Protein AF-A0AAP8N6V4-F1 (afdb_monomer)

Secondary structure (DSSP, 8-state):
-HHHHHTTHHHHHHH---HHHHHHHHHHHHHHHTHHHHHHHHHHHHT---TTS---------------SS-HHHHHHHHHHT--

Mean predicted aligned error: 9.18 Å

Sequence (84 aa):
LEQRLNDRLVERLQQERDPARRDLIYGFPQQFGALKDCLQSFLEGVFKPNAFEERALLRGVYFTSGTQEGSPIDRLIGSKAQSM

Structure (mmCIF, N/CA/C/O backbone):
data_AF-A0AAP8N6V4-F1
#
_entry.id   AF-A0AAP8N6V4-F1
#
loop_
_atom_site.group_PDB
_atom_site.id
_atom_site.type_symbol
_atom_site.label_atom_id
_atom_site.label_alt_id
_atom_site.label_comp_id
_atom_site.label_asym_id
_atom_site.label_entity_id
_atom_site.label_seq_id
_atom_site.pdbx_PDB_ins_code
_atom_site.Cartn_x
_atom_site.Cartn_y
_atom_site.Cartn_z
_atom_site.occupancy
_atom_site.B_iso_or_equiv
_atom_site.auth_seq_id
_atom_site.auth_comp_id
_atom_site.auth_asym_id
_atom_site.auth_atom_id
_atom_site.pdbx_PDB_model_num
ATOM 1 N N . LEU A 1 1 ? -5.860 -4.488 -2.193 1.00 87.50 1 LEU A N 1
ATOM 2 C CA . LEU A 1 1 ? -5.075 -3.556 -3.042 1.00 87.50 1 LEU A CA 1
ATOM 3 C C . LEU A 1 1 ? -3.938 -4.281 -3.742 1.00 87.50 1 LEU A C 1
ATOM 5 O O . LEU A 1 1 ? -3.829 -4.116 -4.944 1.00 87.50 1 LEU A O 1
ATOM 9 N N . GLU A 1 2 ? -3.189 -5.131 -3.037 1.00 92.81 2 GLU A N 1
ATOM 10 C CA . GLU A 1 2 ? -2.164 -6.012 -3.620 1.00 92.81 2 GLU A CA 1
ATOM 11 C C . GLU A 1 2 ? -2.639 -6.775 -4.869 1.00 92.81 2 GLU A C 1
ATOM 13 O O . GLU A 1 2 ? -2.012 -6.656 -5.913 1.00 92.81 2 GLU A O 1
ATOM 18 N N . GLN A 1 3 ? -3.804 -7.439 -4.823 1.00 94.69 3 GLN A N 1
ATOM 19 C CA . GLN A 1 3 ? -4.363 -8.117 -6.004 1.00 94.69 3 GLN A CA 1
ATOM 20 C C . GLN A 1 3 ? -4.484 -7.183 -7.220 1.00 94.69 3 GLN A C 1
ATOM 22 O O . GLN A 1 3 ? -4.035 -7.519 -8.304 1.00 94.69 3 GLN A O 1
ATOM 27 N N . ARG A 1 4 ? -4.985 -5.955 -7.021 1.00 95.31 4 ARG A N 1
ATOM 28 C CA . ARG A 1 4 ? -5.100 -4.952 -8.094 1.00 95.31 4 ARG A CA 1
ATOM 29 C C . ARG A 1 4 ? -3.739 -4.487 -8.625 1.00 95.31 4 ARG A C 1
ATOM 31 O O . ARG A 1 4 ? -3.677 -3.987 -9.745 1.00 95.31 4 ARG A O 1
ATOM 38 N N . LEU A 1 5 ? -2.676 -4.567 -7.819 1.00 96.12 5 LEU A N 1
ATOM 39 C CA . LEU A 1 5 ? -1.306 -4.313 -8.273 1.00 96.12 5 LEU A CA 1
ATOM 40 C C . LEU A 1 5 ? -0.804 -5.489 -9.120 1.00 96.12 5 LEU A C 1
ATOM 42 O O . LEU A 1 5 ? -0.278 -5.253 -10.205 1.00 96.12 5 LEU A O 1
ATOM 46 N N . ASN A 1 6 ? -1.043 -6.727 -8.674 1.00 96.88 6 ASN A N 1
ATOM 47 C CA . ASN A 1 6 ? -0.704 -7.945 -9.415 1.00 96.88 6 ASN A CA 1
ATOM 48 C C . ASN A 1 6 ? -1.422 -8.021 -10.769 1.00 96.88 6 ASN A C 1
ATOM 50 O O . ASN A 1 6 ? -0.779 -8.275 -11.783 1.00 96.88 6 ASN A O 1
ATOM 54 N N . ASP A 1 7 ? -2.718 -7.705 -10.821 1.00 97.69 7 ASP A N 1
ATOM 55 C CA . ASP A 1 7 ? -3.511 -7.736 -12.060 1.00 97.69 7 ASP A CA 1
ATOM 56 C C . ASP A 1 7 ? -2.959 -6.780 -13.137 1.00 97.69 7 ASP A C 1
ATOM 58 O O . ASP A 1 7 ? -3.117 -7.011 -14.334 1.00 97.69 7 ASP A O 1
ATOM 62 N N . ARG A 1 8 ? -2.282 -5.699 -12.723 1.00 96.94 8 ARG A N 1
ATOM 63 C CA . ARG A 1 8 ? -1.671 -4.701 -13.619 1.00 96.94 8 ARG A CA 1
ATOM 64 C C . ARG A 1 8 ? -0.194 -4.963 -13.899 1.00 96.94 8 ARG A C 1
ATOM 66 O O . ARG A 1 8 ? 0.402 -4.244 -14.701 1.00 96.94 8 ARG A O 1
ATOM 73 N N . LEU A 1 9 ? 0.413 -5.945 -13.235 1.00 97.38 9 LEU A N 1
ATOM 74 C CA . LEU A 1 9 ? 1.855 -6.160 -13.271 1.00 97.38 9 LEU A CA 1
ATOM 75 C C . LEU A 1 9 ? 2.346 -6.452 -14.692 1.00 97.38 9 LEU A C 1
ATOM 77 O O . LEU A 1 9 ? 3.301 -5.831 -15.151 1.00 97.38 9 LEU A O 1
ATOM 81 N N . VAL A 1 10 ? 1.657 -7.347 -15.405 1.00 97.31 10 VAL A N 1
ATOM 82 C CA . VAL A 1 10 ? 2.027 -7.747 -16.773 1.00 97.31 10 VAL A CA 1
ATOM 83 C C . VAL A 1 10 ? 2.023 -6.547 -17.719 1.00 97.31 10 VAL A C 1
ATOM 85 O O . VAL A 1 10 ? 3.002 -6.322 -18.428 1.00 97.31 10 VAL A O 1
ATOM 88 N N . GLU A 1 11 ? 0.959 -5.742 -17.689 1.00 98.06 11 GLU A N 1
ATOM 89 C CA . GLU A 1 11 ? 0.836 -4.532 -18.510 1.00 98.06 11 GLU A CA 1
ATOM 90 C C . GLU A 1 11 ? 1.976 -3.541 -18.214 1.00 98.06 11 GLU A C 1
ATOM 92 O O . GLU A 1 11 ? 2.633 -3.042 -19.128 1.00 98.06 11 GLU A O 1
ATOM 97 N N . ARG A 1 12 ? 2.263 -3.297 -16.928 1.00 97.50 12 ARG A N 1
ATOM 98 C CA . ARG A 1 12 ? 3.331 -2.382 -16.500 1.00 97.50 12 ARG A CA 1
ATOM 99 C C . ARG A 1 12 ? 4.714 -2.858 -16.922 1.00 97.50 12 ARG A C 1
ATOM 101 O O . ARG A 1 12 ? 5.516 -2.047 -17.376 1.00 97.50 12 ARG A O 1
ATOM 108 N N . LEU A 1 13 ? 4.981 -4.157 -16.812 1.00 98.06 13 LEU A N 1
ATOM 109 C CA . LEU A 1 13 ? 6.232 -4.738 -17.280 1.00 98.06 13 LEU A CA 1
ATOM 110 C C . LEU A 1 13 ? 6.352 -4.642 -18.799 1.00 98.06 13 LEU A C 1
ATOM 112 O O . LEU A 1 13 ? 7.434 -4.355 -19.281 1.00 98.06 13 LEU A O 1
ATOM 116 N N . GLN A 1 14 ? 5.291 -4.840 -19.581 1.00 97.88 14 GLN A N 1
ATOM 117 C CA . GLN A 1 14 ? 5.374 -4.692 -21.042 1.00 97.88 14 GLN A CA 1
ATOM 118 C C . GLN A 1 14 ? 5.688 -3.253 -21.485 1.00 97.88 14 GLN A C 1
ATOM 120 O O . GLN A 1 14 ? 6.375 -3.061 -22.486 1.00 97.88 14 GLN A O 1
ATOM 125 N N . GLN A 1 15 ? 5.205 -2.252 -20.746 1.00 97.94 15 GLN A N 1
ATOM 126 C CA . GLN A 1 15 ? 5.412 -0.835 -21.059 1.00 97.94 15 GLN A CA 1
ATOM 127 C C . GLN A 1 15 ? 6.802 -0.314 -20.651 1.00 97.94 15 GLN A C 1
ATOM 129 O O . GLN A 1 15 ? 7.296 0.635 -21.262 1.00 97.94 15 GLN A O 1
ATOM 134 N N . GLU A 1 16 ? 7.442 -0.913 -19.642 1.00 98.19 16 GLU A N 1
ATOM 135 C CA . GLU A 1 16 ? 8.756 -0.486 -19.149 1.00 98.19 16 GLU A CA 1
ATOM 136 C C . GLU A 1 16 ? 9.904 -1.153 -19.923 1.00 98.19 16 GLU A C 1
ATOM 138 O O . GLU A 1 16 ? 9.998 -2.382 -20.031 1.00 98.19 16 GLU A O 1
ATOM 143 N N . ARG A 1 17 ? 10.801 -0.318 -20.455 1.00 97.62 17 ARG A N 1
ATOM 144 C CA . ARG A 1 17 ? 11.934 -0.743 -21.290 1.00 97.62 17 ARG A CA 1
ATOM 145 C C . ARG A 1 17 ? 13.212 -0.905 -20.486 1.00 97.62 17 ARG A C 1
ATOM 147 O O . ARG A 1 17 ? 14.032 -1.743 -20.845 1.00 97.62 17 ARG A O 1
ATOM 154 N N . ASP A 1 18 ? 13.385 -0.107 -19.437 1.00 98.31 18 ASP A N 1
ATOM 155 C CA . ASP A 1 18 ? 14.581 -0.134 -18.603 1.00 98.31 18 ASP A CA 1
ATOM 156 C C . ASP A 1 18 ? 14.574 -1.386 -17.705 1.00 98.31 18 ASP A C 1
ATOM 158 O O . ASP A 1 18 ? 13.696 -1.504 -16.843 1.00 98.31 18 ASP A O 1
ATOM 162 N N . PRO A 1 19 ? 15.540 -2.315 -17.858 1.00 97.06 19 PRO A N 1
ATOM 1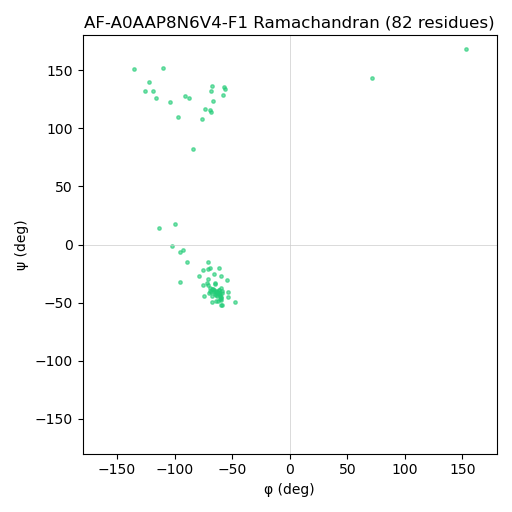63 C CA . PRO A 1 19 ? 15.624 -3.523 -17.040 1.00 97.06 19 PRO A CA 1
ATOM 164 C C . PRO A 1 19 ? 15.621 -3.252 -15.533 1.00 97.06 19 PRO A C 1
ATOM 166 O O . PRO A 1 19 ? 14.900 -3.924 -14.800 1.00 97.06 19 PRO A O 1
ATOM 169 N N . ALA A 1 20 ? 16.331 -2.220 -15.071 1.00 97.38 20 ALA A N 1
ATOM 170 C CA . ALA A 1 20 ? 16.403 -1.909 -13.647 1.00 97.38 20 ALA A CA 1
ATOM 171 C C . ALA A 1 20 ? 15.041 -1.453 -13.099 1.00 97.38 20 ALA A C 1
ATOM 173 O O . ALA A 1 20 ? 14.639 -1.822 -11.995 1.00 97.38 20 ALA A O 1
ATOM 1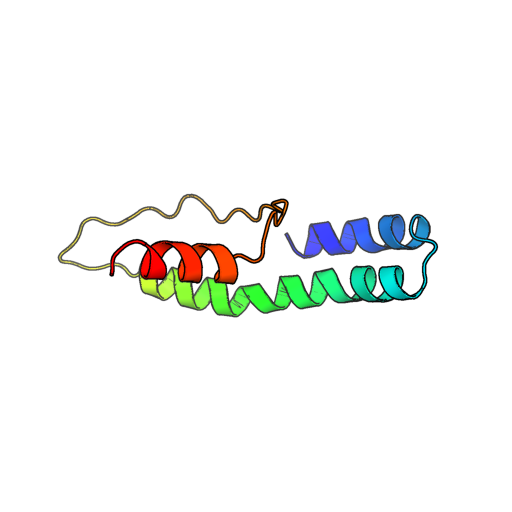74 N N . ARG A 1 21 ? 14.280 -0.680 -13.884 1.00 97.44 21 ARG A N 1
ATOM 175 C CA . ARG A 1 21 ? 12.924 -0.256 -13.498 1.00 97.44 21 ARG A CA 1
ATOM 176 C C . ARG A 1 21 ? 11.930 -1.412 -13.550 1.00 97.44 21 ARG A C 1
ATOM 178 O O . ARG A 1 21 ? 11.025 -1.459 -12.718 1.00 97.44 21 ARG A O 1
ATOM 185 N N . ARG A 1 22 ? 12.098 -2.360 -14.477 1.00 98.00 22 ARG A N 1
ATOM 186 C CA . ARG A 1 22 ? 11.280 -3.583 -14.533 1.00 98.00 22 ARG A CA 1
ATOM 187 C C . ARG A 1 22 ? 11.438 -4.421 -13.271 1.00 98.00 22 ARG A C 1
ATOM 189 O O . ARG A 1 22 ? 10.427 -4.874 -12.741 1.00 98.00 22 ARG A O 1
ATOM 196 N N . ASP A 1 23 ? 12.661 -4.566 -12.768 1.00 97.56 23 ASP A N 1
ATOM 197 C CA . ASP A 1 23 ? 12.927 -5.302 -11.528 1.00 97.56 23 ASP A CA 1
ATOM 198 C C . ASP A 1 23 ? 12.204 -4.659 -10.333 1.00 97.56 23 ASP A C 1
ATOM 200 O O . ASP A 1 23 ? 11.548 -5.347 -9.546 1.00 97.56 23 ASP A O 1
ATOM 204 N N . LEU A 1 24 ? 12.231 -3.323 -10.243 1.00 97.12 24 LEU A N 1
ATOM 205 C CA . LEU A 1 24 ? 11.488 -2.578 -9.219 1.00 97.12 24 LEU A CA 1
ATOM 206 C C . LEU A 1 24 ? 9.969 -2.769 -9.349 1.00 97.12 24 LEU A C 1
ATOM 208 O O . LEU A 1 24 ? 9.288 -2.997 -8.350 1.00 97.12 24 LEU A O 1
ATOM 212 N N . ILE A 1 25 ? 9.430 -2.702 -10.571 1.00 97.19 25 ILE A N 1
ATOM 213 C CA . ILE A 1 25 ? 8.000 -2.927 -10.841 1.00 97.19 25 ILE A CA 1
ATOM 214 C C . ILE A 1 25 ? 7.587 -4.347 -10.440 1.00 97.19 25 ILE A C 1
ATOM 216 O O . ILE A 1 25 ? 6.525 -4.524 -9.845 1.00 97.19 25 ILE A O 1
ATOM 220 N N . TYR A 1 26 ? 8.423 -5.342 -10.739 1.00 97.25 26 TYR A N 1
ATOM 221 C CA . TYR A 1 26 ? 8.176 -6.742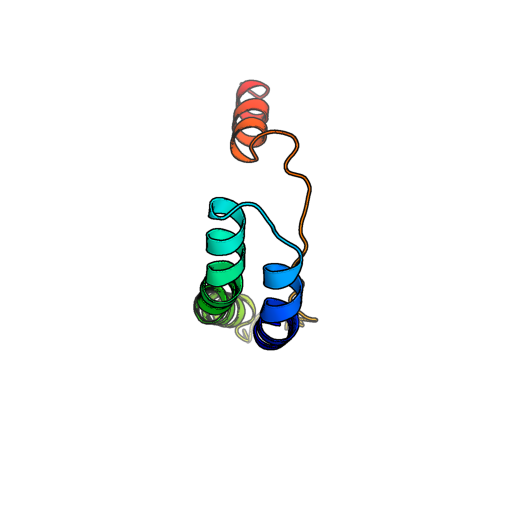 -10.407 1.00 97.25 26 TYR A CA 1
ATOM 222 C C . TYR A 1 26 ? 8.124 -6.987 -8.896 1.00 97.25 26 TYR A C 1
ATOM 224 O O . TYR A 1 26 ? 7.221 -7.669 -8.418 1.00 97.25 26 TYR A O 1
ATOM 232 N N . GLY A 1 27 ? 9.047 -6.394 -8.134 1.00 96.50 27 GLY A N 1
ATOM 233 C CA . GLY A 1 27 ? 9.093 -6.556 -6.678 1.00 96.50 27 GLY A CA 1
ATOM 234 C C . GLY A 1 27 ? 8.028 -5.764 -5.909 1.00 96.50 27 GLY A C 1
ATOM 235 O O . GLY A 1 27 ? 7.693 -6.118 -4.775 1.00 96.50 27 GLY A O 1
ATOM 236 N N . PHE A 1 28 ? 7.477 -4.700 -6.499 1.00 96.62 28 PHE A N 1
ATOM 237 C CA . PHE A 1 28 ? 6.608 -3.763 -5.785 1.00 96.62 28 PHE A CA 1
ATOM 238 C C . PHE A 1 28 ? 5.339 -4.393 -5.172 1.00 96.62 28 PHE A C 1
ATOM 240 O O . PHE A 1 28 ? 5.067 -4.107 -4.004 1.00 96.62 28 PHE A O 1
ATOM 247 N N . PRO A 1 29 ? 4.561 -5.257 -5.861 1.00 96.69 29 PRO A N 1
ATOM 248 C CA . PRO A 1 29 ? 3.371 -5.867 -5.263 1.00 96.69 29 PRO A CA 1
ATOM 249 C C . PRO A 1 29 ? 3.678 -6.672 -3.996 1.00 96.69 29 PRO A C 1
ATOM 251 O O . PRO A 1 29 ? 2.949 -6.555 -3.013 1.00 96.69 29 PRO A O 1
ATOM 254 N N . GLN A 1 30 ? 4.785 -7.420 -3.982 1.00 95.00 30 GLN A N 1
ATOM 255 C CA . GLN A 1 30 ? 5.202 -8.203 -2.819 1.00 95.00 30 GLN A CA 1
ATOM 256 C C . GLN A 1 30 ? 5.626 -7.300 -1.653 1.00 95.00 30 GLN A C 1
ATOM 258 O O . GLN A 1 30 ? 5.212 -7.522 -0.515 1.00 95.00 30 GLN A O 1
ATOM 263 N N . GLN A 1 31 ? 6.405 -6.249 -1.928 1.00 95.06 31 GLN A N 1
ATOM 264 C CA . GLN A 1 31 ? 6.786 -5.256 -0.916 1.00 95.06 31 GLN A CA 1
ATOM 265 C C . GLN A 1 31 ? 5.559 -4.540 -0.336 1.00 95.06 31 GLN A C 1
ATOM 267 O O . GLN A 1 31 ? 5.480 -4.311 0.869 1.00 95.06 31 GLN A O 1
ATOM 272 N N . PHE A 1 32 ? 4.575 -4.224 -1.179 1.00 96.06 32 PHE A N 1
ATOM 273 C CA . PHE A 1 32 ? 3.309 -3.644 -0.748 1.00 96.06 32 PHE A CA 1
ATOM 274 C C . PHE A 1 32 ? 2.503 -4.621 0.121 1.00 96.06 32 PHE A C 1
ATOM 276 O O . PHE A 1 32 ? 1.956 -4.221 1.147 1.00 96.06 32 PHE A O 1
ATOM 283 N N . GLY A 1 33 ? 2.444 -5.899 -0.264 1.00 95.44 33 GLY A N 1
ATOM 284 C CA . 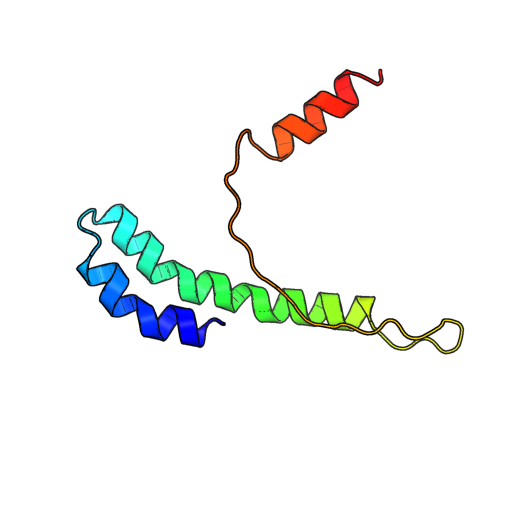GLY A 1 33 ? 1.787 -6.959 0.505 1.00 95.44 33 GLY A CA 1
ATOM 285 C C . GLY A 1 33 ? 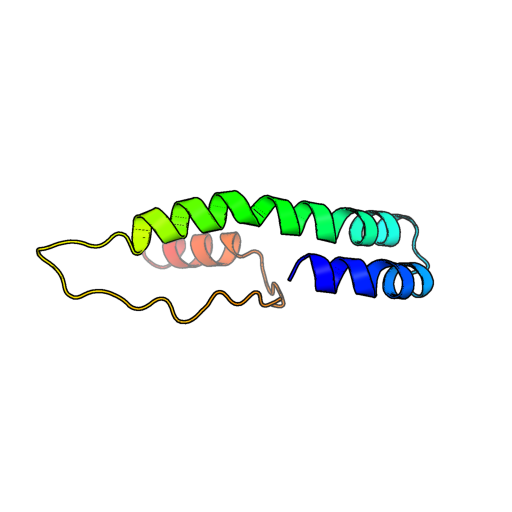2.389 -7.136 1.900 1.00 95.44 33 GLY A C 1
ATOM 286 O O . GLY A 1 33 ? 1.650 -7.278 2.873 1.00 95.44 33 GLY A O 1
ATOM 287 N N . ALA A 1 34 ? 3.712 -7.003 2.030 1.00 94.94 34 ALA A N 1
ATOM 288 C CA . ALA A 1 34 ? 4.413 -7.086 3.314 1.00 94.94 34 ALA A CA 1
ATOM 289 C C . ALA A 1 34 ? 3.980 -6.011 4.335 1.00 94.94 34 ALA A C 1
ATOM 291 O O 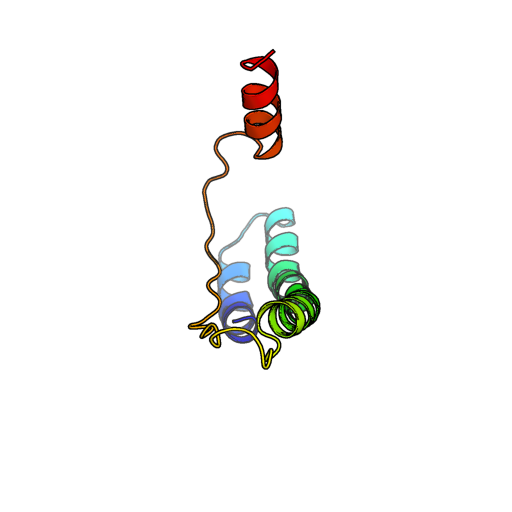. ALA A 1 34 ? 4.155 -6.196 5.538 1.00 94.94 34 ALA A O 1
ATOM 292 N N . LEU A 1 35 ? 3.368 -4.903 3.893 1.00 95.00 35 LEU A N 1
ATOM 293 C CA . LEU A 1 35 ? 2.819 -3.882 4.795 1.00 95.00 35 LEU A CA 1
ATOM 294 C C . LEU A 1 35 ? 1.569 -4.354 5.547 1.00 95.00 35 LEU A C 1
ATOM 296 O O . LEU A 1 35 ? 1.221 -3.766 6.571 1.00 95.00 35 LEU A O 1
ATOM 300 N N . LYS A 1 36 ? 0.871 -5.378 5.041 1.00 94.50 36 LYS A N 1
ATOM 301 C CA . LYS A 1 36 ? -0.450 -5.787 5.526 1.00 94.50 36 LYS A CA 1
ATOM 302 C C . LYS A 1 36 ? -0.441 -6.154 7.008 1.00 94.50 36 LYS A C 1
ATOM 304 O O . LYS A 1 36 ? -1.233 -5.593 7.758 1.00 94.50 36 LYS A O 1
ATOM 309 N N . ASP A 1 37 ? 0.458 -7.039 7.424 1.00 95.31 37 ASP A N 1
ATOM 310 C CA . ASP A 1 37 ? 0.463 -7.571 8.793 1.00 95.31 37 ASP A CA 1
ATOM 311 C C . ASP A 1 37 ? 0.864 -6.498 9.817 1.00 95.31 37 ASP A C 1
ATOM 313 O O . ASP A 1 37 ? 0.279 -6.396 10.900 1.00 95.31 37 ASP A O 1
ATOM 317 N N . CYS A 1 38 ? 1.813 -5.633 9.443 1.00 96.12 38 CYS A N 1
ATOM 318 C CA . CYS A 1 38 ? 2.228 -4.488 10.252 1.00 96.12 38 CYS A CA 1
ATOM 319 C C . CYS A 1 38 ? 1.081 -3.480 10.426 1.00 96.12 38 CYS A C 1
ATOM 321 O O . CYS A 1 38 ? 0.758 -3.086 11.548 1.00 96.12 38 CYS A O 1
ATOM 323 N N . LEU A 1 39 ? 0.413 -3.105 9.329 1.00 95.88 39 LEU A N 1
ATOM 324 C CA . LEU A 1 39 ? -0.735 -2.199 9.372 1.00 95.88 39 LEU A CA 1
ATOM 325 C C . LEU A 1 39 ? -1.904 -2.801 10.148 1.00 95.88 39 LEU A C 1
ATOM 327 O O . LEU A 1 39 ? -2.547 -2.090 10.913 1.00 95.88 39 LEU A O 1
ATOM 331 N N . GLN A 1 40 ? -2.171 -4.095 9.980 1.00 95.31 40 GLN A N 1
ATOM 332 C CA . GLN A 1 40 ? -3.218 -4.786 10.721 1.00 95.31 40 GLN A CA 1
ATOM 333 C C . GLN A 1 40 ? -2.950 -4.718 12.227 1.00 95.31 40 GLN A C 1
ATOM 335 O O . GLN A 1 40 ? -3.803 -4.237 12.968 1.00 95.31 40 GLN A O 1
ATOM 340 N N . SER A 1 41 ? -1.747 -5.098 12.660 1.00 96.81 41 SER A N 1
ATOM 341 C CA . SER A 1 41 ? -1.355 -5.054 14.075 1.00 96.81 41 SER A CA 1
ATOM 342 C C . SER A 1 41 ? -1.456 -3.638 14.655 1.00 96.81 41 SER A C 1
ATOM 344 O O . SER A 1 41 ? -1.952 -3.439 15.763 1.00 96.81 41 SER A O 1
ATOM 346 N N . PHE A 1 42 ? -1.026 -2.632 13.888 1.00 96.25 42 PHE A N 1
ATOM 347 C CA . PHE A 1 42 ? -1.131 -1.228 14.280 1.00 96.25 42 PHE A CA 1
ATOM 348 C C . PHE A 1 42 ? -2.589 -0.782 14.453 1.00 96.25 42 PHE A C 1
ATOM 350 O O . PHE A 1 42 ? -2.939 -0.192 15.474 1.00 96.25 42 PHE A O 1
ATOM 357 N N . LEU A 1 43 ? -3.452 -1.077 13.479 1.00 95.62 43 LEU A N 1
ATOM 358 C CA . LEU A 1 43 ? -4.860 -0.679 13.511 1.00 95.62 43 LEU A CA 1
ATOM 359 C C . LEU A 1 43 ? -5.632 -1.405 14.615 1.00 95.62 43 LEU A C 1
ATOM 361 O O . LEU A 1 43 ? -6.460 -0.785 15.277 1.00 95.62 43 LEU A O 1
ATOM 365 N N . GLU A 1 44 ? -5.347 -2.686 14.845 1.00 93.25 44 GLU A N 1
ATOM 366 C CA . GLU A 1 44 ? -5.923 -3.451 15.953 1.00 93.25 44 GLU A CA 1
ATOM 367 C C . GLU A 1 44 ? -5.541 -2.852 17.309 1.00 93.25 44 GLU A C 1
ATOM 369 O O . GLU A 1 44 ? -6.387 -2.772 18.197 1.00 93.25 44 GLU A O 1
ATOM 374 N N . GLY A 1 45 ? -4.298 -2.387 17.459 1.00 92.75 45 GLY A N 1
ATOM 375 C CA . GLY A 1 45 ? -3.845 -1.694 18.662 1.00 92.75 45 GLY A CA 1
ATOM 376 C C . GLY A 1 45 ? -4.513 -0.331 18.855 1.00 92.75 45 GLY A C 1
ATOM 377 O O . GLY A 1 45 ? -5.029 -0.054 19.935 1.00 92.75 45 GLY A O 1
ATOM 378 N N . VAL A 1 46 ? -4.535 0.506 17.813 1.00 92.50 46 VAL A N 1
ATOM 379 C CA . VAL A 1 46 ? -5.065 1.882 17.876 1.00 92.50 46 VAL A CA 1
ATOM 380 C C . VAL A 1 46 ? -6.581 1.918 18.063 1.00 92.50 46 VAL A C 1
ATOM 382 O O . VAL A 1 46 ? -7.084 2.739 18.823 1.00 92.50 46 VAL A O 1
ATOM 385 N N . PHE A 1 47 ? -7.319 1.040 17.383 1.00 92.50 47 PHE A N 1
ATOM 386 C CA . PHE A 1 47 ? -8.786 1.013 17.425 1.00 92.50 47 PHE A CA 1
ATOM 387 C C . PHE A 1 47 ? -9.336 -0.062 18.369 1.00 92.50 47 PHE A C 1
ATOM 389 O O . PHE A 1 47 ? -10.515 -0.430 18.276 1.00 92.50 47 PHE A O 1
ATOM 396 N N . LYS A 1 48 ? -8.502 -0.580 19.280 1.00 90.69 48 LYS A N 1
ATOM 397 C CA . LYS A 1 48 ? -8.931 -1.539 20.296 1.00 90.69 48 LYS A CA 1
ATOM 398 C C . LYS A 1 48 ? -10.051 -0.920 21.145 1.00 90.69 48 LYS A C 1
ATOM 400 O O . LYS A 1 48 ? -9.868 0.176 21.669 1.00 90.69 48 LYS A O 1
ATOM 405 N N . PRO A 1 49 ? -11.199 -1.599 21.321 1.00 87.69 49 PRO A N 1
ATOM 406 C CA . PRO A 1 49 ? -12.267 -1.091 22.172 1.00 87.69 49 PRO A CA 1
ATOM 407 C C . PRO A 1 49 ? -11.791 -0.841 23.606 1.00 87.69 49 PRO A C 1
ATOM 409 O O . PRO A 1 49 ? -11.135 -1.696 24.205 1.00 87.69 49 PRO A O 1
ATOM 412 N N . ASN A 1 50 ? -12.180 0.305 24.158 1.00 88.69 50 ASN A N 1
ATOM 413 C CA . ASN A 1 50 ? -11.914 0.705 25.531 1.00 88.69 50 ASN A CA 1
ATOM 414 C C . ASN A 1 50 ? -13.250 1.054 26.205 1.00 88.69 50 ASN A C 1
ATOM 416 O O . ASN A 1 50 ? -14.061 1.769 25.628 1.00 88.69 50 ASN A O 1
ATOM 420 N N . ALA A 1 51 ? -13.494 0.535 27.410 1.00 90.06 51 ALA A N 1
ATOM 421 C CA . ALA A 1 51 ? -14.731 0.784 28.155 1.00 90.06 51 ALA A CA 1
ATOM 422 C C . ALA A 1 51 ? -14.841 2.223 28.693 1.00 90.06 51 ALA A C 1
ATOM 424 O O . ALA A 1 51 ? -15.922 2.644 29.096 1.00 90.06 51 ALA A O 1
ATOM 425 N N . PHE A 1 52 ? -13.730 2.961 28.715 1.00 93.25 52 PHE A N 1
ATOM 426 C CA . PHE A 1 52 ? -13.642 4.306 29.280 1.00 93.25 52 PHE A CA 1
ATOM 427 C C . PHE A 1 52 ? -13.641 5.417 28.222 1.00 93.25 52 PHE A C 1
ATOM 429 O O . PHE A 1 52 ? -13.583 6.590 28.579 1.00 93.25 52 PHE A O 1
ATOM 436 N N . GLU A 1 53 ? -13.697 5.070 26.934 1.00 88.62 53 GLU A N 1
ATOM 437 C CA . GLU A 1 53 ? -13.582 6.022 25.827 1.00 88.62 53 GLU A CA 1
ATOM 438 C C . GLU A 1 53 ? -14.638 5.747 24.754 1.00 88.62 53 GLU A C 1
ATOM 440 O O . GLU A 1 53 ? -15.075 4.613 24.545 1.00 88.62 53 GLU A O 1
ATOM 445 N N . GLU A 1 54 ? -15.050 6.799 24.046 1.00 89.06 54 GLU A N 1
ATOM 446 C CA . GLU A 1 54 ? -15.935 6.653 22.896 1.00 89.06 54 GLU A CA 1
ATOM 447 C C . GLU A 1 54 ? -15.209 5.936 21.748 1.00 89.06 54 GLU A C 1
ATOM 449 O O . GLU A 1 54 ? -14.051 6.212 21.429 1.00 89.06 54 GLU A O 1
ATOM 454 N N . ARG A 1 55 ? -15.898 4.991 21.101 1.00 87.31 55 ARG A N 1
ATOM 455 C CA . ARG A 1 55 ? -15.299 4.157 20.058 1.00 87.31 55 ARG A CA 1
ATOM 456 C C . ARG A 1 55 ? -14.989 4.971 18.799 1.00 87.31 55 ARG A C 1
ATOM 458 O O . ARG A 1 55 ? -15.896 5.363 18.067 1.00 87.31 55 ARG A O 1
ATOM 465 N N . ALA A 1 56 ? -13.708 5.090 18.460 1.00 88.38 56 ALA A N 1
ATOM 466 C CA . ALA A 1 56 ? -13.284 5.620 17.169 1.00 88.38 56 ALA A CA 1
ATOM 467 C C . ALA A 1 56 ? -13.639 4.655 16.018 1.00 88.38 56 ALA A C 1
ATOM 469 O O . ALA A 1 56 ? -13.368 3.452 16.073 1.00 88.38 56 ALA A O 1
ATOM 470 N N . LEU A 1 57 ? -14.243 5.183 14.949 1.00 90.69 57 LEU A N 1
ATOM 471 C CA . LEU A 1 57 ? -14.639 4.405 13.772 1.00 90.69 57 LEU A CA 1
ATOM 472 C C . LEU A 1 57 ? -13.589 4.519 12.663 1.00 90.69 57 LEU A C 1
ATOM 474 O O . LEU A 1 57 ? -13.490 5.548 11.994 1.00 90.69 57 LEU A O 1
ATOM 478 N N . LEU A 1 58 ? -12.857 3.434 12.406 1.00 92.25 58 LEU A N 1
ATOM 479 C CA . LEU A 1 58 ? -11.971 3.335 11.247 1.00 92.25 58 LEU A CA 1
ATOM 480 C C . LEU A 1 58 ? -12.799 3.273 9.953 1.00 92.25 58 LEU A C 1
ATOM 482 O O . LEU A 1 58 ? -13.519 2.307 9.708 1.00 92.25 58 LEU A O 1
ATOM 486 N N . ARG A 1 59 ? -12.697 4.309 9.112 1.00 93.62 59 ARG A N 1
ATOM 487 C CA . ARG A 1 59 ? -13.455 4.409 7.847 1.00 93.62 59 ARG A CA 1
ATOM 488 C C . ARG A 1 59 ? -12.762 3.786 6.643 1.00 93.62 59 ARG A C 1
ATOM 490 O O . ARG A 1 59 ? -13.403 3.565 5.622 1.00 93.62 59 ARG A O 1
ATOM 497 N N . GLY A 1 60 ? -11.473 3.501 6.753 1.00 92.31 60 GLY A N 1
ATOM 498 C CA . GLY A 1 60 ? -10.706 2.870 5.693 1.00 92.31 60 GLY A CA 1
ATOM 499 C C . GLY A 1 60 ? -9.235 3.236 5.763 1.00 92.31 60 GLY A C 1
ATOM 500 O O . GLY A 1 60 ? -8.836 4.148 6.485 1.00 92.31 60 GLY A O 1
ATOM 501 N N . VAL A 1 61 ? -8.446 2.510 4.981 1.00 92.62 61 VAL A N 1
ATOM 502 C CA . VAL A 1 61 ? -7.016 2.747 4.791 1.00 92.62 61 VAL A CA 1
ATOM 503 C C . VAL A 1 61 ? -6.806 3.105 3.328 1.00 92.62 61 VAL A C 1
ATOM 505 O O . VAL A 1 61 ? -7.226 2.362 2.438 1.00 92.62 61 VAL A O 1
ATOM 508 N N . TYR A 1 62 ? -6.159 4.239 3.084 1.00 92.31 62 TYR A N 1
ATOM 509 C CA . TYR A 1 62 ? -5.906 4.759 1.746 1.00 92.31 62 TYR A CA 1
ATOM 510 C C . TYR A 1 62 ? -4.404 4.857 1.526 1.00 92.31 62 TYR A C 1
ATOM 512 O O . TYR A 1 62 ? -3.681 5.395 2.359 1.00 92.31 62 TYR A O 1
ATOM 520 N N . PHE A 1 63 ? -3.946 4.346 0.388 1.00 91.06 63 PHE A N 1
ATOM 521 C CA . PHE A 1 63 ? -2.561 4.474 -0.042 1.00 91.06 63 PHE A CA 1
ATOM 522 C C . PHE A 1 63 ? -2.509 5.524 -1.137 1.00 91.06 63 PHE A C 1
ATOM 524 O O . PHE A 1 63 ? -3.192 5.400 -2.156 1.00 91.06 63 PHE A O 1
ATOM 531 N N . THR A 1 64 ? -1.706 6.555 -0.920 1.00 87.94 64 THR A N 1
ATOM 532 C CA . THR A 1 64 ? -1.493 7.635 -1.876 1.00 87.94 64 THR A CA 1
ATOM 533 C C . 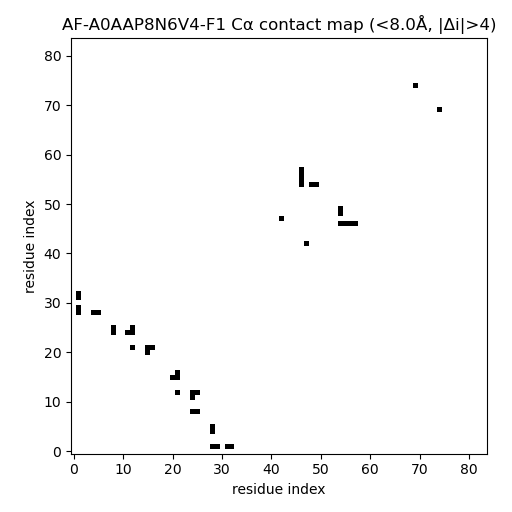THR A 1 64 ? -0.008 7.709 -2.201 1.00 87.94 64 THR A C 1
ATOM 535 O O . THR A 1 64 ? 0.847 7.527 -1.337 1.00 87.94 64 THR A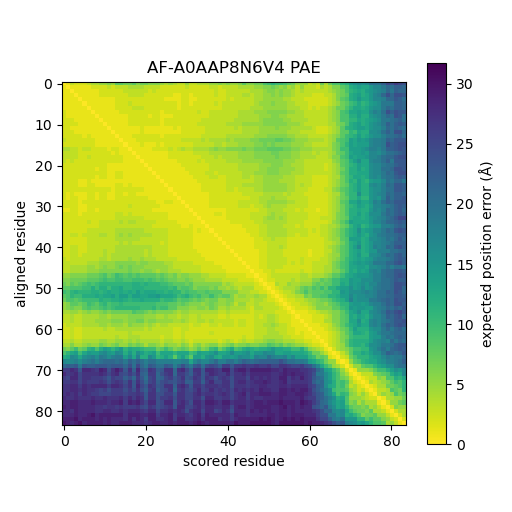 O 1
ATOM 538 N N . SER A 1 65 ? 0.315 7.942 -3.470 1.00 83.94 65 SER A N 1
ATOM 539 C CA . SER A 1 65 ? 1.665 8.337 -3.859 1.00 83.94 65 SER A CA 1
ATOM 540 C C . SER A 1 65 ? 1.738 9.860 -3.845 1.00 83.94 65 SER A C 1
ATOM 542 O O . SER A 1 65 ? 0.909 10.507 -4.485 1.00 83.94 65 SER A O 1
ATOM 544 N N . GLY A 1 66 ? 2.722 10.425 -3.153 1.00 81.25 66 GLY A N 1
ATOM 545 C CA . GLY A 1 66 ? 3.047 11.850 -3.224 1.00 81.25 66 GLY A CA 1
ATOM 546 C C . GLY A 1 66 ? 4.380 12.071 -3.932 1.00 81.25 66 GLY A C 1
ATOM 547 O O . GLY A 1 66 ? 5.261 11.211 -3.880 1.00 81.25 66 GLY A O 1
ATOM 548 N N . THR A 1 67 ? 4.547 13.227 -4.572 1.00 70.00 67 THR A N 1
ATOM 549 C CA . THR A 1 67 ? 5.871 13.717 -4.963 1.00 70.00 67 THR A CA 1
ATOM 550 C C . THR A 1 67 ? 6.664 14.045 -3.701 1.00 70.00 67 THR A C 1
ATOM 552 O O . THR A 1 67 ? 6.225 14.822 -2.852 1.00 70.00 67 THR A O 1
ATOM 555 N N . GLN A 1 68 ? 7.835 13.429 -3.545 1.00 59.78 68 GLN A N 1
ATOM 556 C CA . GLN A 1 68 ? 8.770 13.811 -2.491 1.00 59.78 68 GLN A CA 1
ATOM 557 C C . GLN A 1 68 ? 9.594 14.998 -2.987 1.00 59.78 68 GLN A C 1
ATOM 559 O O . GLN A 1 68 ? 10.698 14.832 -3.497 1.00 59.78 68 GLN A O 1
ATOM 564 N N . GLU A 1 69 ? 9.039 16.203 -2.883 1.00 57.12 69 GLU A N 1
ATOM 565 C CA . GLU A 1 69 ? 9.853 17.413 -2.991 1.00 57.12 69 GLU A CA 1
ATOM 566 C C . GLU A 1 69 ? 10.628 17.588 -1.676 1.00 57.12 69 GLU A C 1
ATOM 568 O O . GLU A 1 69 ? 10.040 17.837 -0.618 1.00 57.12 69 GLU A O 1
ATOM 573 N N . GLY A 1 70 ? 11.944 17.351 -1.732 1.00 56.66 70 GLY A N 1
ATOM 574 C CA . GLY A 1 70 ? 12.834 17.286 -0.566 1.00 56.66 70 GLY A CA 1
ATOM 575 C C . GLY A 1 70 ? 12.627 16.027 0.288 1.00 56.66 70 GLY A C 1
ATOM 576 O O . GLY A 1 70 ? 11.498 15.556 0.467 1.00 56.66 70 GLY A O 1
ATOM 577 N N . SER A 1 71 ? 13.712 15.472 0.840 1.00 63.31 71 SER A N 1
ATOM 578 C CA . SER A 1 71 ? 13.613 14.334 1.763 1.00 63.31 71 SER A CA 1
ATOM 579 C C . SER A 1 71 ? 12.697 14.707 2.941 1.00 63.31 71 SER A C 1
ATOM 581 O O . SER A 1 71 ? 12.842 15.796 3.506 1.00 63.31 71 SER A O 1
ATOM 583 N N . PRO A 1 72 ? 11.746 13.848 3.354 1.00 59.41 72 PRO A N 1
ATOM 584 C CA . PRO A 1 72 ? 10.905 14.099 4.528 1.00 59.41 72 PRO A CA 1
ATOM 585 C C . PRO A 1 72 ? 11.717 14.374 5.804 1.00 59.41 72 PRO A C 1
ATOM 587 O O . PRO A 1 72 ? 11.289 15.152 6.656 1.00 59.41 72 PRO A O 1
ATOM 590 N N . ILE A 1 73 ? 12.910 13.777 5.909 1.00 60.66 73 ILE A N 1
ATOM 591 C CA . ILE A 1 73 ? 13.859 14.026 7.000 1.00 60.66 73 ILE A CA 1
ATOM 592 C C . ILE A 1 73 ? 14.389 15.466 6.956 1.00 60.66 73 ILE A C 1
ATOM 594 O O . ILE A 1 73 ? 14.451 16.114 8.000 1.00 60.66 73 ILE A O 1
ATOM 598 N N . ASP A 1 74 ? 14.691 16.008 5.775 1.00 63.16 74 ASP A N 1
ATOM 599 C CA . ASP A 1 74 ? 15.295 17.342 5.639 1.00 63.16 74 ASP A CA 1
ATOM 600 C C . ASP A 1 74 ? 14.352 18.449 6.132 1.00 63.16 74 ASP A C 1
ATOM 602 O O . ASP A 1 74 ? 14.785 19.420 6.753 1.00 63.16 74 ASP A O 1
ATOM 606 N N . ARG A 1 75 ? 13.037 18.271 5.945 1.00 57.97 75 ARG A N 1
ATOM 607 C CA . ARG A 1 75 ? 12.011 19.193 6.465 1.00 57.97 75 ARG A CA 1
ATOM 608 C C . ARG A 1 75 ? 11.888 19.157 7.991 1.00 57.97 75 ARG A C 1
ATOM 610 O O . ARG A 1 75 ? 11.738 20.211 8.606 1.00 57.97 75 ARG A O 1
ATOM 617 N N . LEU A 1 76 ? 11.978 17.974 8.604 1.00 61.66 76 LEU A N 1
ATOM 618 C CA . LEU A 1 76 ? 11.930 17.808 10.066 1.00 61.66 76 LEU A CA 1
ATOM 619 C C . LEU A 1 76 ? 13.197 18.340 10.754 1.00 61.66 76 LEU A C 1
ATOM 621 O O . LEU A 1 76 ? 13.121 18.886 11.857 1.00 61.66 76 LEU A O 1
ATOM 625 N N . ILE A 1 77 ? 14.358 18.194 10.109 1.00 65.56 77 ILE A N 1
ATOM 626 C CA . ILE A 1 77 ? 15.633 18.734 10.598 1.00 65.56 77 ILE A CA 1
ATOM 627 C C . ILE A 1 77 ? 15.637 20.268 10.489 1.00 65.56 77 ILE A C 1
ATOM 629 O O . ILE A 1 77 ? 16.022 20.945 11.444 1.00 65.56 77 ILE A O 1
ATOM 633 N N . GLY A 1 78 ? 15.129 20.827 9.384 1.00 60.59 78 GLY A N 1
ATOM 634 C CA . GLY A 1 78 ? 15.034 22.276 9.185 1.00 60.59 78 GLY A CA 1
ATOM 635 C C . GLY A 1 78 ? 14.132 22.994 10.198 1.00 60.59 78 GLY A C 1
ATOM 636 O O . GLY A 1 78 ? 14.507 24.046 10.711 1.00 60.59 78 GLY A O 1
ATOM 637 N N . SER A 1 79 ? 12.978 22.416 10.558 1.00 58.75 79 SER A N 1
ATOM 638 C CA . SER A 1 79 ? 12.043 23.057 11.499 1.00 58.75 79 SER A CA 1
ATOM 639 C C . SER A 1 79 ? 12.547 23.084 12.946 1.00 58.75 79 SER A C 1
ATOM 641 O O . SER A 1 79 ? 12.209 24.001 13.691 1.00 58.75 79 SER A O 1
ATOM 643 N N . LYS A 1 80 ? 13.369 22.107 13.364 1.00 54.75 80 LYS A N 1
ATOM 644 C CA . LYS A 1 80 ? 14.002 22.128 14.696 1.00 54.75 80 LYS A CA 1
ATOM 645 C C . LYS A 1 80 ? 15.163 23.118 14.775 1.00 54.75 80 LYS A C 1
ATOM 647 O O . LYS A 1 80 ? 15.321 23.754 15.809 1.00 54.75 80 LYS A O 1
ATOM 652 N N . ALA A 1 81 ? 15.925 23.281 13.695 1.00 57.12 81 ALA A N 1
ATOM 653 C CA . ALA A 1 81 ? 17.026 24.243 13.632 1.00 57.12 81 ALA A CA 1
ATOM 654 C C . ALA A 1 81 ? 16.560 25.713 13.630 1.00 57.12 81 ALA A C 1
ATOM 656 O O . ALA A 1 81 ? 17.344 26.589 13.961 1.00 57.12 81 ALA A O 1
ATOM 657 N N . GLN A 1 82 ? 15.299 25.987 13.274 1.00 55.50 82 GLN A N 1
ATOM 658 C CA . GLN A 1 82 ? 14.702 27.333 13.304 1.00 55.50 82 GLN A CA 1
ATOM 659 C C . GLN A 1 82 ? 13.961 27.665 14.613 1.00 55.50 82 GLN A C 1
ATOM 661 O O . GLN A 1 82 ? 13.464 28.777 14.762 1.00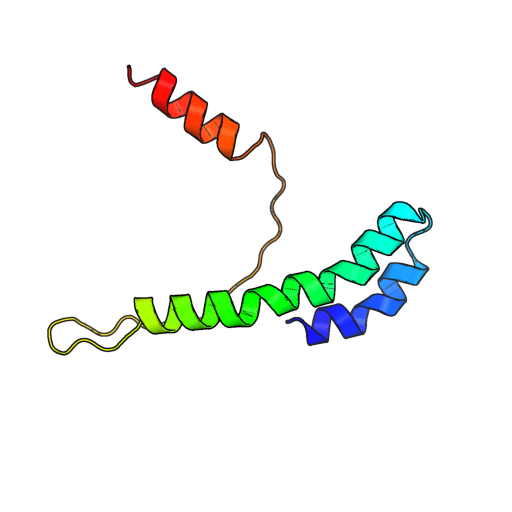 55.50 82 GLN A O 1
ATOM 666 N N . SER A 1 83 ? 13.837 26.709 15.541 1.00 53.88 83 SER A N 1
ATOM 667 C CA . SER A 1 83 ? 13.201 26.898 16.861 1.00 53.88 83 SER A CA 1
ATOM 668 C C . SER A 1 83 ? 14.191 26.773 18.029 1.00 53.88 83 SER A C 1
ATOM 670 O O . SER A 1 83 ? 13.767 26.635 19.177 1.00 53.88 83 SER A O 1
ATOM 672 N N . MET A 1 84 ? 15.493 26.816 17.737 1.00 47.12 84 MET A N 1
ATOM 673 C CA . MET A 1 84 ? 16.583 27.040 18.693 1.00 47.12 84 MET A CA 1
ATOM 674 C C . MET A 1 84 ? 17.283 28.345 18.331 1.00 47.12 84 MET A C 1
ATOM 676 O O . MET A 1 84 ? 17.716 29.038 19.274 1.00 47.12 84 MET A O 1
#

Radius of gyration: 19.0 Å; Cα contacts (8 Å, |Δi|>4): 23; chains: 1; bounding box: 33×36×51 Å

Foldseek 3Di:
DLVVLVVCLVVVLVPDDDPVVNVVSVCVSVVVVVVVVVVVVVCCVVQPDDPVDDGDDDPDDDDDDDPPPDDPVVVVVVVVVVVD

pLDDT: mean 86.64, std 14.96, range [47.12, 98.31]

Solvent-accessible surface area (backbone atoms only — not comparable to full-atom values): 5434 Å² total; per-residue (Å²): 108,47,65,68,44,54,74,44,41,66,63,52,48,72,72,47,81,53,68,73,59,34,52,53,60,66,48,42,40,60,62,57,48,65,46,50,66,59,51,47,55,49,50,54,64,74,60,49,88,53,99,90,53,86,82,73,79,88,88,76,88,84,90,78,89,74,85,76,80,62,59,75,65,58,58,59,53,51,59,54,68,74,74,111